Protein AF-A0A940U7N7-F1 (afdb_monomer)

Secondary structure (DSSP, 8-state):
-----HHHHIIIII--PPPP-PPPEEEEEE--HIIIIIS--SHHHHHHHHHSTTEEE---S-TTS--S--THHHHHTHHHHHHHHHHHHHHHHTTT-SEEEES-HHHHHHHHHHHHTTT---EEEEHHHHHHHHH-

Nearest PDB structures (foldseek):
  7bkb-assembly1_B  TM=8.480E-01  e=1.459E-06  Methanospirillum hungatei JF-1
  3r0i-assembly1_A  TM=5.241E-01  e=1.028E-01  Escherichia coli K-12
  1oe5-assembly1_B  TM=4.565E-01  e=4.229E-02  Xenopus laevis
  8qoz-assembly1_A  TM=6.074E-01  e=1.074E+00  Homo sapiens
  5su5-assembly1_A  TM=5.420E-01  e=8.333E-01  Saccharomyces cerevisiae S288C

Mean predicted aligned error: 3.91 Å

Sequence (136 aa):
SKVMDIAEFLTEKIQLTAAEKKAARKVTYHDPCHLNRSQNVQSQPRKVLKNLPGVNLVEMRDPGRCCGGGGSFSFYNYDLSKQIGRRKVEDIEGTGASAVVTGCPGCTLQLKDQLGQKDSPIEVKHLIQMVDEAGG

Radius of gyration: 14.8 Å; Cα contacts (8 Å, |Δi|>4): 221; chains: 1; bounding box: 34×34×38 Å

Foldseek 3Di:
DDDDAPLCCCCPPVNQAADDADAAAEEEEAEAQCCVPPVVNDVSLVSLQVRFHRYDYDYFPCSDQHLLQPDCRCVVPVVVSLVSNQVVVVSRVVRVGLEYEYQDVSSLVSNCVNCVVVVHNRYYYYSVVSVVVRVD

Structure (mmCIF, N/CA/C/O backbone):
data_AF-A0A940U7N7-F1
#
_entry.id   AF-A0A940U7N7-F1
#
loop_
_atom_site.group_PDB
_atom_site.id
_atom_site.type_symbol
_atom_site.label_atom_id
_atom_site.label_alt_id
_atom_site.label_comp_id
_atom_site.label_asym_id
_atom_site.label_entity_id
_atom_site.label_seq_id
_atom_site.pdbx_PDB_ins_code
_atom_site.Cartn_x
_atom_site.Cartn_y
_atom_site.Cartn_z
_atom_site.occupancy
_atom_site.B_iso_or_equiv
_atom_site.auth_seq_id
_atom_site.auth_comp_id
_atom_site.auth_asym_id
_atom_site.auth_atom_id
_atom_site.pdbx_PDB_model_num
ATOM 1 N N . SER A 1 1 ? 11.242 20.927 15.769 1.00 53.41 1 SER A N 1
ATOM 2 C CA . SER A 1 1 ? 9.952 20.386 15.294 1.00 53.41 1 SER A CA 1
ATOM 3 C C . SER A 1 1 ? 10.042 18.869 15.307 1.00 53.41 1 SER A C 1
ATOM 5 O O . SER A 1 1 ? 11.066 18.361 14.865 1.00 53.41 1 SER A O 1
ATOM 7 N N . LYS A 1 2 ? 9.054 18.151 15.860 1.00 83.25 2 LYS A N 1
ATOM 8 C CA . LYS A 1 2 ? 8.998 16.681 15.792 1.00 83.25 2 LYS A CA 1
ATOM 9 C C . LYS A 1 2 ? 8.109 16.316 14.600 1.00 83.25 2 LYS A C 1
ATOM 11 O O . LYS A 1 2 ? 6.932 16.656 14.610 1.00 83.25 2 LYS A O 1
ATOM 16 N N . VAL A 1 3 ? 8.690 15.705 13.570 1.00 89.69 3 VAL A N 1
ATOM 17 C CA . VAL A 1 3 ? 7.955 15.183 12.405 1.00 89.69 3 VAL A CA 1
ATOM 18 C C . VAL A 1 3 ? 7.451 13.781 12.753 1.00 89.69 3 VAL A C 1
ATOM 20 O O . VAL A 1 3 ? 8.160 13.041 13.430 1.00 89.69 3 VAL A O 1
ATOM 23 N N . MET A 1 4 ? 6.228 13.451 12.344 1.00 92.56 4 MET A N 1
ATOM 24 C CA . MET A 1 4 ? 5.562 12.177 12.628 1.00 92.56 4 MET A CA 1
ATOM 25 C C . MET A 1 4 ? 4.766 11.748 11.396 1.00 92.56 4 MET A C 1
ATOM 27 O O . MET A 1 4 ? 4.090 12.584 10.789 1.00 92.56 4 MET A O 1
ATOM 31 N N . ASP A 1 5 ? 4.841 10.469 11.033 1.00 95.06 5 ASP A N 1
ATOM 32 C CA . ASP A 1 5 ? 4.010 9.909 9.969 1.00 95.06 5 ASP A CA 1
ATOM 33 C C . ASP A 1 5 ? 2.551 9.771 10.430 1.00 95.06 5 ASP A C 1
ATOM 35 O O . ASP A 1 5 ? 2.253 9.568 11.610 1.00 95.06 5 ASP A O 1
ATOM 39 N N . ILE A 1 6 ? 1.606 9.841 9.494 1.00 94.50 6 ILE A N 1
ATOM 40 C CA . ILE A 1 6 ? 0.183 9.723 9.822 1.00 94.50 6 ILE A CA 1
ATOM 41 C C . ILE A 1 6 ? -0.157 8.372 10.469 1.00 94.50 6 ILE A C 1
ATOM 43 O O . ILE A 1 6 ? -1.004 8.322 11.359 1.00 94.50 6 ILE A O 1
ATOM 47 N N . ALA A 1 7 ? 0.516 7.280 10.090 1.00 94.12 7 ALA A N 1
ATOM 48 C CA . ALA A 1 7 ? 0.286 5.976 10.700 1.00 94.12 7 ALA A CA 1
ATOM 49 C C . ALA A 1 7 ? 0.720 5.953 12.173 1.00 94.12 7 ALA A C 1
ATOM 51 O O . ALA A 1 7 ? 0.047 5.337 13.002 1.00 94.12 7 ALA A O 1
ATOM 52 N N . GLU A 1 8 ? 1.810 6.642 12.516 1.00 94.69 8 GLU A N 1
ATOM 53 C CA . GLU A 1 8 ? 2.243 6.823 13.905 1.00 94.69 8 GLU A CA 1
ATOM 54 C C . GLU A 1 8 ? 1.233 7.678 14.667 1.00 94.69 8 GLU A C 1
ATOM 56 O O . GLU A 1 8 ? 0.770 7.284 15.732 1.00 94.69 8 GLU A O 1
ATOM 61 N N . PHE A 1 9 ? 0.805 8.805 14.094 1.00 94.25 9 PHE A N 1
ATOM 62 C CA . PHE A 1 9 ? -0.167 9.686 14.738 1.00 94.25 9 PHE A CA 1
ATOM 63 C C . PHE A 1 9 ? -1.488 8.962 15.048 1.00 94.25 9 PHE A C 1
ATOM 65 O O . PHE A 1 9 ? -1.990 9.014 16.174 1.00 94.25 9 PHE A O 1
ATOM 72 N N . LEU A 1 10 ? -2.025 8.220 14.078 1.00 92.94 10 LEU A N 1
ATOM 73 C CA . LEU A 1 10 ? -3.273 7.472 14.233 1.00 92.94 10 LEU A CA 1
ATOM 74 C C . LEU A 1 10 ? -3.174 6.346 15.272 1.00 92.94 10 LEU A C 1
ATOM 76 O O . LEU A 1 10 ? -4.154 6.053 15.959 1.00 92.94 10 LEU A O 1
ATOM 80 N N . THR A 1 11 ? -2.005 5.717 15.408 1.00 91.19 11 THR A N 1
ATOM 81 C CA . THR A 1 11 ? -1.815 4.591 16.335 1.00 91.19 11 THR A CA 1
ATOM 82 C C . THR A 1 11 ? -1.405 5.032 17.737 1.00 91.19 11 THR A C 1
ATOM 84 O O . THR A 1 11 ? -1.866 4.442 18.709 1.00 91.19 11 THR A O 1
ATOM 87 N N . GLU A 1 12 ? -0.580 6.069 17.864 1.00 91.62 12 GLU A N 1
ATOM 88 C CA . GLU A 1 12 ? 0.004 6.499 19.139 1.00 91.62 12 GLU A CA 1
ATOM 89 C C . GLU A 1 12 ? -0.750 7.651 19.805 1.00 91.62 12 GLU A C 1
ATOM 91 O O . GLU A 1 12 ? -0.693 7.790 21.028 1.00 91.62 12 GLU A O 1
ATOM 96 N N . LYS A 1 13 ? -1.418 8.512 19.025 1.00 91.88 13 LYS A N 1
ATOM 97 C CA . LYS A 1 13 ? -2.113 9.701 19.549 1.00 91.88 13 LYS A CA 1
ATOM 98 C C . LYS A 1 13 ? -3.621 9.553 19.547 1.00 91.88 13 LYS A C 1
ATOM 100 O O . LYS A 1 13 ? -4.246 9.906 20.539 1.00 91.88 13 LYS A O 1
ATOM 105 N N . ILE A 1 14 ? -4.185 9.031 18.461 1.00 88.88 14 ILE A N 1
ATOM 106 C CA . ILE A 1 14 ? -5.638 8.865 18.333 1.00 88.88 14 ILE A CA 1
ATOM 107 C C . ILE A 1 14 ? -6.111 7.524 18.899 1.00 88.88 14 ILE A C 1
ATOM 109 O O . ILE A 1 14 ? -7.172 7.477 19.506 1.00 88.88 14 ILE A O 1
ATOM 113 N N . GLN A 1 15 ? -5.318 6.458 18.734 1.00 81.12 15 GLN A N 1
ATOM 114 C CA . GLN A 1 15 ? -5.685 5.090 19.122 1.00 81.12 15 GLN A CA 1
ATOM 115 C C . GLN A 1 15 ? -7.010 4.649 18.481 1.00 81.12 15 GLN A C 1
ATOM 117 O O . GLN A 1 15 ? -7.977 4.351 19.175 1.00 81.12 15 GLN A O 1
ATOM 122 N N . LEU A 1 16 ? -7.045 4.611 17.142 1.00 76.06 16 LEU A N 1
ATOM 123 C CA . LEU A 1 16 ? -8.207 4.138 16.377 1.00 76.06 16 LEU A CA 1
ATOM 124 C C . LEU A 1 16 ? -8.775 2.835 16.964 1.00 76.06 16 LEU A C 1
ATOM 126 O O . LEU A 1 16 ? -8.104 1.795 16.952 1.00 76.06 16 LEU A O 1
ATOM 130 N N . THR A 1 17 ? -10.007 2.908 17.467 1.00 69.25 17 THR A N 1
ATOM 131 C CA . THR A 1 17 ? -10.754 1.769 17.997 1.00 69.25 17 THR A CA 1
ATOM 132 C C . THR A 1 17 ? -11.419 1.000 16.861 1.00 69.25 17 THR A C 1
ATOM 134 O O . THR A 1 17 ? -11.780 1.564 15.829 1.00 69.25 17 THR A O 1
ATOM 137 N N . ALA A 1 18 ? -11.556 -0.314 17.034 1.00 66.88 18 ALA A N 1
ATOM 138 C CA . ALA A 1 18 ? -12.202 -1.157 16.038 1.00 66.88 18 ALA A CA 1
ATOM 139 C C . ALA A 1 18 ? -13.696 -0.812 15.938 1.00 66.88 18 ALA A C 1
ATOM 141 O O . ALA A 1 18 ? -14.409 -0.856 16.941 1.00 66.88 18 ALA A O 1
ATOM 142 N N . ALA A 1 19 ? -14.163 -0.503 14.730 1.00 66.88 19 ALA A N 1
ATOM 143 C CA . ALA A 1 19 ? -15.589 -0.409 14.436 1.00 66.88 19 ALA A CA 1
ATOM 144 C C . ALA A 1 19 ? -16.174 -1.795 14.092 1.00 66.88 19 ALA A C 1
ATOM 146 O O . ALA A 1 19 ? -15.445 -2.779 13.927 1.00 66.88 19 ALA A O 1
ATOM 147 N N . GLU A 1 20 ? -17.504 -1.889 14.023 1.00 69.44 20 GLU A N 1
ATOM 148 C CA . GLU A 1 20 ? -18.222 -3.150 13.806 1.00 69.44 20 GLU A CA 1
ATOM 149 C C . GLU A 1 20 ? -17.776 -3.873 12.524 1.00 69.44 20 GLU A C 1
ATOM 151 O O . GLU A 1 20 ? -17.510 -3.270 11.482 1.00 69.44 20 GLU A O 1
ATOM 156 N N . LYS A 1 21 ? -17.685 -5.207 12.592 1.00 67.12 21 LYS A N 1
ATOM 157 C CA . LYS A 1 21 ? -17.165 -6.025 11.489 1.00 67.12 21 LYS A CA 1
ATOM 158 C C . LYS A 1 21 ? -18.118 -6.005 10.287 1.00 67.12 21 LYS A C 1
ATOM 160 O O . LYS A 1 21 ? -19.148 -6.671 10.298 1.00 67.12 21 LYS A O 1
ATOM 165 N N . LYS A 1 22 ? -17.721 -5.302 9.223 1.00 74.25 22 LYS A N 1
ATOM 166 C CA . LYS A 1 22 ? -18.299 -5.393 7.869 1.00 74.25 22 LYS A CA 1
ATOM 167 C C . LYS A 1 22 ? -17.666 -6.559 7.081 1.00 74.25 22 LYS A C 1
ATOM 169 O O . LYS A 1 22 ? -16.650 -7.122 7.500 1.00 74.25 22 LYS A O 1
ATOM 174 N N . ALA A 1 23 ? -18.249 -6.919 5.932 1.00 76.31 23 ALA A N 1
ATOM 175 C CA . ALA A 1 23 ? -17.650 -7.888 5.007 1.00 76.31 23 ALA A CA 1
ATOM 176 C C . ALA A 1 23 ? -16.215 -7.467 4.643 1.00 76.31 23 ALA A C 1
ATOM 178 O O . ALA A 1 23 ? -15.973 -6.312 4.295 1.00 76.31 23 ALA A O 1
ATOM 179 N N . ALA A 1 24 ? -15.257 -8.389 4.775 1.00 82.50 24 ALA A N 1
ATOM 180 C CA . ALA A 1 24 ? -13.844 -8.033 4.761 1.00 82.50 24 ALA A CA 1
ATOM 181 C C . ALA A 1 24 ? -13.232 -8.072 3.354 1.00 82.50 24 ALA A C 1
ATOM 183 O O . ALA A 1 24 ? -13.098 -9.131 2.737 1.00 82.50 24 ALA A O 1
ATOM 184 N N . ARG A 1 25 ? -12.784 -6.911 2.878 1.00 93.50 25 ARG A N 1
ATOM 185 C CA . ARG A 1 25 ? -11.977 -6.748 1.676 1.00 93.50 25 ARG A CA 1
ATOM 186 C C . ARG A 1 25 ? -10.545 -7.208 1.938 1.00 93.50 25 ARG A C 1
ATOM 188 O O . ARG A 1 25 ? -9.887 -6.735 2.863 1.00 93.50 25 ARG A O 1
ATOM 195 N N . LYS A 1 26 ? -10.028 -8.095 1.086 1.00 97.56 26 LYS A N 1
ATOM 196 C CA . LYS A 1 26 ? -8.628 -8.537 1.136 1.00 97.56 26 LYS A CA 1
ATOM 197 C C . LYS A 1 26 ? -7.709 -7.448 0.580 1.00 97.56 26 LYS A C 1
ATOM 199 O O . LYS A 1 26 ? -7.844 -7.086 -0.594 1.00 97.56 26 LYS A O 1
ATOM 204 N N . VAL A 1 27 ? -6.786 -6.957 1.401 1.00 98.19 27 VAL A N 1
ATOM 205 C CA . VAL A 1 27 ? -5.819 -5.902 1.056 1.00 98.19 27 VAL A CA 1
ATOM 206 C C . VAL A 1 27 ? -4.399 -6.339 1.407 1.00 98.19 27 VAL A C 1
ATOM 208 O O . VAL A 1 27 ? -4.209 -7.115 2.338 1.00 98.19 27 VAL A O 1
ATOM 211 N N . THR A 1 28 ? -3.396 -5.824 0.704 1.00 98.69 28 THR A N 1
ATOM 212 C CA . THR A 1 28 ? -1.981 -5.990 1.066 1.00 98.69 28 THR A CA 1
ATOM 213 C C . THR A 1 28 ? -1.306 -4.639 1.276 1.00 98.69 28 THR A C 1
ATOM 215 O O . THR A 1 28 ? -1.838 -3.615 0.853 1.00 98.69 28 THR A O 1
ATOM 218 N N . TYR A 1 29 ? -0.151 -4.610 1.943 1.00 98.56 29 TYR A N 1
ATOM 219 C CA . TYR A 1 29 ? 0.568 -3.373 2.247 1.00 98.56 29 TYR A CA 1
ATOM 220 C C . TYR A 1 29 ? 1.969 -3.363 1.632 1.00 98.56 29 TYR A C 1
ATOM 222 O O . TYR A 1 29 ? 2.762 -4.281 1.839 1.00 98.56 29 TYR A O 1
ATOM 230 N N . HIS A 1 30 ? 2.285 -2.304 0.887 1.00 98.44 30 HIS A N 1
ATOM 231 C CA . HIS A 1 30 ? 3.639 -2.023 0.426 1.00 98.44 30 HIS A CA 1
ATOM 232 C C . HIS A 1 30 ? 4.337 -1.067 1.394 1.00 98.44 30 HIS A C 1
AT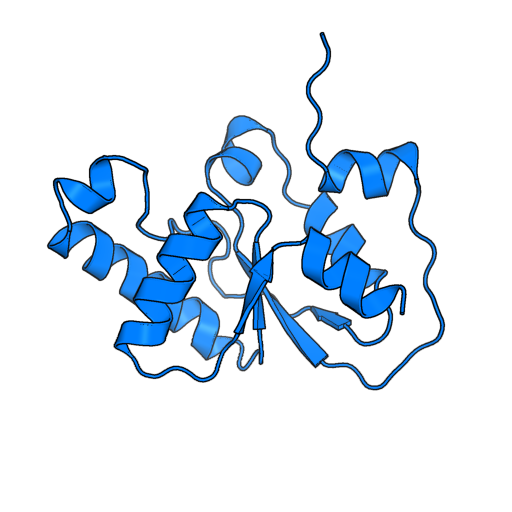OM 234 O O . HIS A 1 30 ? 3.893 0.071 1.555 1.00 98.44 30 HIS A O 1
ATOM 240 N N . ASP A 1 31 ? 5.467 -1.511 1.950 1.00 97.62 31 ASP A N 1
ATOM 241 C CA . ASP A 1 31 ? 6.334 -0.737 2.839 1.00 97.62 31 ASP A CA 1
ATOM 242 C C . ASP A 1 31 ? 7.182 0.283 2.047 1.00 97.62 31 ASP A C 1
ATOM 244 O O . ASP A 1 31 ? 8.159 -0.113 1.396 1.00 97.62 31 ASP A O 1
ATOM 248 N N . PRO A 1 32 ? 6.879 1.599 2.103 1.00 96.19 32 PRO A N 1
ATOM 249 C CA . PRO A 1 32 ? 7.640 2.602 1.361 1.00 96.19 32 PRO A CA 1
ATOM 250 C C . PRO A 1 32 ? 9.059 2.725 1.891 1.00 96.19 32 PRO A C 1
ATOM 252 O O . PRO A 1 32 ? 9.262 2.769 3.101 1.00 96.19 32 PRO A O 1
ATOM 255 N N . CYS A 1 33 ? 10.041 2.879 1.002 1.00 93.50 33 CYS A N 1
ATOM 256 C CA . CYS A 1 33 ? 11.460 2.890 1.367 1.00 93.50 33 CYS A CA 1
ATOM 257 C C . CYS A 1 33 ? 11.791 3.904 2.478 1.00 93.50 33 CYS A C 1
ATOM 259 O O . CYS A 1 33 ? 12.485 3.553 3.427 1.00 93.50 33 CYS A O 1
ATOM 261 N N . HIS A 1 34 ? 11.278 5.136 2.388 1.00 91.62 34 HIS A N 1
ATOM 262 C CA . HIS A 1 34 ? 11.571 6.195 3.364 1.00 91.62 34 HIS A CA 1
ATOM 263 C C . HIS A 1 34 ? 10.870 5.973 4.712 1.00 91.62 34 HIS A C 1
ATOM 265 O O . HIS A 1 34 ? 11.450 6.263 5.754 1.00 91.62 34 HIS A O 1
ATOM 271 N N . LEU A 1 35 ? 9.653 5.422 4.710 1.00 91.50 35 LEU A N 1
ATOM 272 C CA . LEU A 1 35 ? 8.943 5.089 5.948 1.00 91.50 35 LEU A CA 1
ATOM 273 C C . LEU A 1 35 ? 9.594 3.883 6.630 1.00 91.50 35 LEU A C 1
ATOM 275 O O . LEU A 1 35 ? 9.984 3.951 7.789 1.00 91.50 35 LEU A O 1
ATOM 279 N N . ASN A 1 36 ? 9.800 2.814 5.866 1.00 92.00 36 ASN A N 1
ATOM 280 C CA . ASN A 1 36 ? 10.314 1.535 6.331 1.00 92.00 36 ASN A CA 1
ATOM 281 C C . ASN A 1 36 ? 11.775 1.606 6.804 1.00 92.00 36 ASN A C 1
ATOM 283 O O . ASN A 1 36 ? 12.098 1.093 7.870 1.00 92.00 36 ASN A O 1
ATOM 287 N N . ARG A 1 37 ? 12.663 2.222 6.010 1.00 90.50 37 ARG A N 1
ATOM 288 C CA . ARG A 1 37 ? 14.121 2.167 6.234 1.00 90.50 37 ARG A CA 1
ATOM 289 C C . ARG A 1 37 ? 14.676 3.382 6.967 1.00 90.50 37 ARG A C 1
ATOM 291 O O . ARG A 1 37 ? 15.696 3.257 7.629 1.00 90.50 37 ARG A O 1
ATOM 298 N N . SER A 1 38 ? 14.058 4.553 6.804 1.00 89.12 38 SER A N 1
ATOM 299 C CA . SER A 1 38 ? 14.578 5.800 7.383 1.00 89.12 38 SER A CA 1
ATOM 300 C C . SER A 1 38 ? 13.815 6.215 8.635 1.00 89.12 38 SER A C 1
ATOM 302 O O . SER A 1 38 ? 14.432 6.651 9.599 1.00 89.12 38 SER A O 1
ATOM 304 N N . GLN A 1 39 ? 12.487 6.071 8.631 1.00 90.56 39 GLN A N 1
ATOM 305 C CA . GLN A 1 39 ? 11.634 6.487 9.751 1.00 90.56 39 GLN A CA 1
ATOM 306 C C . GLN A 1 39 ? 11.228 5.322 10.668 1.00 90.56 39 GLN A C 1
ATOM 308 O O . GLN A 1 39 ? 10.637 5.555 11.713 1.00 90.56 39 GLN A O 1
ATOM 313 N N . ASN A 1 40 ? 11.566 4.075 10.312 1.00 91.88 40 ASN A N 1
ATOM 314 C CA . ASN A 1 40 ? 11.185 2.857 11.043 1.00 91.88 40 ASN A CA 1
ATOM 315 C C . ASN A 1 40 ? 9.661 2.699 11.243 1.00 91.88 40 ASN A C 1
ATOM 317 O O . ASN A 1 40 ? 9.193 2.059 12.186 1.00 91.88 40 ASN A O 1
ATOM 321 N N . VAL A 1 41 ? 8.874 3.249 10.316 1.00 94.19 41 VAL A N 1
ATOM 322 C CA . VAL A 1 41 ? 7.415 3.132 10.277 1.00 94.19 41 VAL A CA 1
ATOM 323 C C . VAL A 1 41 ? 7.058 1.889 9.464 1.00 94.19 41 VAL A C 1
ATOM 325 O O . VAL A 1 41 ? 6.989 1.916 8.235 1.00 94.19 41 VAL A O 1
ATOM 328 N N . GLN A 1 42 ? 6.873 0.773 10.170 1.00 93.12 42 GLN A N 1
ATOM 329 C CA . GLN A 1 42 ? 6.618 -0.552 9.582 1.00 93.12 42 GLN A CA 1
ATOM 330 C C . GLN A 1 42 ? 5.374 -1.209 10.185 1.00 93.12 42 GLN A C 1
ATOM 332 O O . GLN A 1 42 ? 4.481 -1.688 9.483 1.00 93.12 42 GLN A O 1
ATOM 337 N N . SER A 1 43 ? 5.299 -1.229 11.517 1.00 95.44 43 SER A N 1
ATOM 338 C CA . SER A 1 43 ? 4.211 -1.888 12.244 1.00 95.44 43 SER A CA 1
ATOM 339 C C . SER A 1 43 ? 2.949 -1.027 12.311 1.00 95.44 43 SER A C 1
ATOM 341 O O . SER A 1 43 ? 1.837 -1.548 12.330 1.00 95.44 43 SER A O 1
ATOM 343 N N . GLN A 1 44 ? 3.116 0.293 12.314 1.00 95.81 44 GLN A N 1
ATOM 344 C CA . GLN A 1 44 ? 2.069 1.280 12.529 1.00 95.81 44 GLN A CA 1
ATOM 345 C C . GLN A 1 44 ? 1.019 1.247 11.406 1.00 95.81 44 GLN A C 1
ATOM 347 O O . GLN A 1 44 ? -0.159 1.094 11.729 1.00 95.81 44 GLN A O 1
ATOM 352 N N . PRO A 1 45 ? 1.380 1.236 10.103 1.00 96.38 45 PRO A N 1
ATOM 353 C CA . PRO A 1 45 ? 0.389 1.119 9.029 1.00 96.38 45 PRO A CA 1
ATOM 354 C C . PRO A 1 45 ? -0.428 -0.176 9.114 1.00 96.38 45 PRO A C 1
ATOM 356 O O . PRO A 1 45 ? -1.635 -0.177 8.884 1.00 96.38 45 PRO A O 1
ATOM 359 N N . ARG A 1 46 ? 0.213 -1.284 9.513 1.00 96.25 46 ARG A N 1
ATOM 360 C CA . ARG A 1 46 ? -0.455 -2.580 9.702 1.00 96.25 46 ARG A CA 1
ATOM 361 C C . ARG A 1 46 ? -1.427 -2.549 10.876 1.00 96.25 46 ARG A C 1
ATOM 363 O O . ARG A 1 46 ? -2.507 -3.118 10.768 1.00 96.25 46 ARG A O 1
ATOM 370 N N . LYS A 1 47 ? -1.063 -1.889 11.983 1.00 94.81 47 LYS A N 1
ATOM 371 C CA . LYS A 1 47 ? -1.962 -1.675 13.129 1.00 94.81 47 LYS A CA 1
ATOM 372 C C . LYS A 1 47 ? -3.189 -0.862 12.719 1.00 94.81 47 LYS A C 1
ATOM 374 O O . LYS A 1 47 ? -4.292 -1.271 13.055 1.00 94.81 47 LYS A O 1
ATOM 379 N N . VAL A 1 48 ? -3.003 0.215 11.947 1.00 94.38 48 VAL A N 1
ATOM 380 C CA . VAL A 1 48 ? -4.124 0.988 11.386 1.00 94.38 48 VAL A CA 1
ATOM 381 C C . VAL A 1 48 ? -5.031 0.067 10.575 1.00 94.38 48 VAL A C 1
ATOM 383 O O . VAL A 1 48 ? -6.189 -0.091 10.935 1.00 94.38 48 VAL A O 1
ATOM 386 N N . LEU A 1 49 ? -4.503 -0.612 9.549 1.00 94.75 49 LEU A N 1
ATOM 387 C CA . LEU A 1 49 ? -5.299 -1.463 8.654 1.00 94.75 49 LEU A CA 1
ATOM 388 C C . LEU A 1 49 ? -6.044 -2.590 9.376 1.00 94.75 49 LEU A C 1
ATOM 390 O O . LEU A 1 49 ? -7.190 -2.864 9.040 1.00 94.75 49 LEU A O 1
ATOM 394 N N . LYS A 1 50 ? -5.420 -3.235 10.368 1.00 92.44 50 LYS A N 1
ATOM 395 C CA . LYS A 1 50 ? -6.052 -4.310 11.151 1.00 92.44 50 LYS A CA 1
ATOM 396 C C . LYS A 1 50 ? -7.184 -3.817 12.055 1.00 92.44 50 LYS A C 1
ATOM 398 O O . LYS A 1 50 ? -8.041 -4.619 12.411 1.00 92.44 50 LYS A O 1
ATOM 403 N N . ASN A 1 51 ? -7.183 -2.53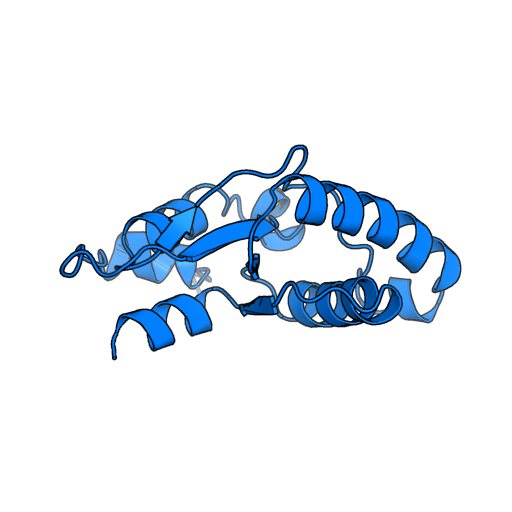5 12.422 1.00 91.25 51 ASN A N 1
ATOM 404 C CA . ASN A 1 51 ? -8.243 -1.930 13.226 1.00 91.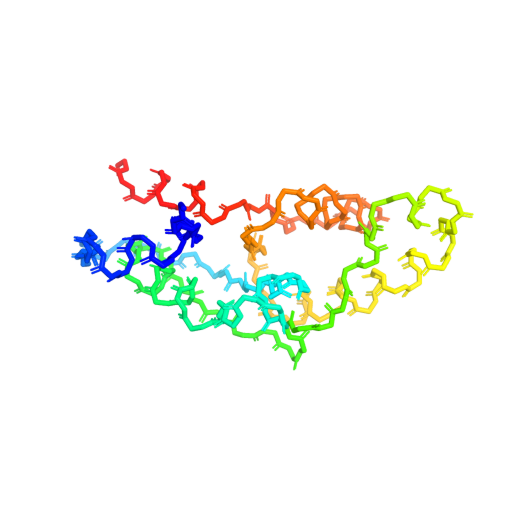25 51 ASN A CA 1
ATOM 405 C C . ASN A 1 51 ? -9.402 -1.388 12.377 1.00 91.25 51 ASN A C 1
ATOM 407 O O . ASN A 1 51 ? -10.438 -1.038 12.938 1.00 91.25 51 ASN A O 1
ATOM 411 N N . LEU A 1 52 ? -9.259 -1.318 11.049 1.00 91.06 52 LEU A N 1
ATOM 412 C CA . LEU A 1 52 ? -10.332 -0.839 10.183 1.00 91.06 52 LEU A CA 1
ATOM 413 C C . LEU A 1 52 ? -11.412 -1.921 9.986 1.00 91.06 52 LEU A C 1
ATOM 415 O O . LEU A 1 52 ? -11.083 -3.064 9.649 1.00 91.06 52 LEU A O 1
ATOM 419 N N . PRO A 1 53 ? -12.707 -1.590 10.146 1.00 90.06 53 PRO A N 1
ATOM 420 C CA . PRO A 1 53 ? -13.798 -2.497 9.804 1.00 90.06 53 PRO A CA 1
ATOM 421 C C . PRO A 1 53 ? -13.748 -2.876 8.321 1.00 90.06 53 PRO A C 1
ATOM 423 O O . PRO A 1 53 ? -13.452 -2.055 7.457 1.00 90.06 53 PRO A O 1
ATOM 426 N N . GLY A 1 54 ? -14.066 -4.133 8.006 1.00 89.44 54 GLY A N 1
ATOM 427 C CA . GLY A 1 54 ? -14.127 -4.586 6.615 1.00 89.44 54 GLY A CA 1
ATOM 428 C C . GLY A 1 54 ? -12.765 -4.704 5.921 1.00 89.44 54 GLY A C 1
ATOM 429 O O . GLY A 1 54 ? -12.726 -4.826 4.699 1.00 89.44 54 GLY A O 1
ATOM 430 N N . VAL A 1 55 ? -11.651 -4.722 6.659 1.00 93.69 55 VAL A N 1
ATOM 431 C CA . VAL A 1 55 ? -10.306 -4.921 6.100 1.00 93.69 55 VAL A CA 1
ATOM 432 C C . VAL A 1 55 ? -9.714 -6.254 6.563 1.00 93.69 55 VAL A C 1
ATOM 434 O O . VAL A 1 55 ? -9.627 -6.543 7.753 1.00 93.69 55 VAL A O 1
ATOM 437 N N . ASN A 1 56 ? -9.267 -7.072 5.609 1.00 95.19 56 ASN A N 1
ATOM 438 C CA . ASN A 1 56 ? -8.470 -8.273 5.848 1.00 95.19 56 ASN A CA 1
ATOM 439 C C . ASN A 1 56 ? -7.072 -8.080 5.247 1.00 95.19 56 ASN A C 1
ATOM 441 O O . ASN A 1 56 ? -6.888 -8.197 4.032 1.00 95.19 56 ASN A O 1
ATOM 445 N N . LEU A 1 57 ? -6.097 -7.761 6.098 1.00 97.19 57 LEU A N 1
ATOM 446 C CA . LEU A 1 57 ? -4.713 -7.563 5.681 1.00 97.19 57 LEU A CA 1
ATOM 447 C C . LEU A 1 57 ? -4.013 -8.906 5.439 1.00 97.19 57 LEU A C 1
ATOM 449 O O . LEU A 1 57 ? -3.863 -9.711 6.357 1.00 97.19 57 LEU A O 1
ATOM 453 N N . VAL A 1 58 ? -3.494 -9.085 4.227 1.00 98.12 58 VAL A N 1
ATOM 454 C CA . VAL A 1 58 ? -2.576 -10.164 3.859 1.00 98.12 58 VAL A CA 1
ATOM 455 C C . VAL A 1 58 ? -1.205 -9.611 3.487 1.00 98.12 58 VAL A C 1
ATOM 457 O O . VAL A 1 58 ? -1.080 -8.640 2.740 1.00 98.12 58 VAL A O 1
ATOM 460 N N . GLU A 1 59 ? -0.151 -10.230 4.004 1.00 97.88 59 GLU A N 1
ATOM 461 C CA . GLU A 1 59 ? 1.218 -9.821 3.691 1.00 97.88 59 GLU A CA 1
ATOM 462 C C . GLU A 1 59 ? 1.642 -10.350 2.318 1.00 97.88 59 GLU A C 1
ATOM 464 O O . GLU A 1 59 ? 1.349 -11.490 1.952 1.00 97.88 59 GLU A O 1
ATOM 469 N N . MET A 1 60 ? 2.355 -9.514 1.564 1.00 97.62 60 MET A N 1
ATOM 470 C CA . MET A 1 60 ? 3.072 -9.950 0.367 1.00 97.62 60 MET A CA 1
ATOM 471 C C . MET A 1 60 ? 4.422 -10.564 0.737 1.00 97.62 60 MET A C 1
ATOM 473 O O . MET A 1 60 ? 4.936 -10.343 1.830 1.00 97.62 60 MET A O 1
ATOM 477 N N . ARG A 1 61 ? 5.026 -11.302 -0.199 1.00 96.88 61 ARG A N 1
ATOM 478 C CA . ARG A 1 61 ? 6.307 -11.995 0.017 1.00 96.88 61 ARG A CA 1
ATOM 479 C C . ARG A 1 61 ? 7.445 -11.058 0.438 1.00 96.88 61 ARG A C 1
ATOM 481 O O . ARG A 1 61 ? 8.233 -11.411 1.305 1.00 96.88 61 ARG A O 1
ATOM 488 N N . ASP A 1 62 ? 7.549 -9.889 -0.191 1.00 96.75 62 ASP A N 1
ATOM 489 C CA . ASP A 1 62 ? 8.598 -8.905 0.097 1.00 96.75 62 ASP A CA 1
ATOM 490 C C . ASP A 1 62 ? 8.002 -7.486 0.106 1.00 96.75 62 ASP A C 1
ATOM 492 O O . ASP A 1 62 ? 8.055 -6.770 -0.903 1.00 96.75 62 ASP A O 1
ATOM 496 N N . PRO A 1 63 ? 7.378 -7.059 1.221 1.00 97.12 63 PRO A N 1
ATOM 497 C CA . PRO A 1 63 ? 6.679 -5.780 1.281 1.00 97.12 63 PRO A CA 1
ATOM 498 C C . PRO A 1 63 ? 7.634 -4.586 1.153 1.00 97.12 63 PRO A C 1
ATOM 500 O O . PRO A 1 63 ? 7.262 -3.587 0.526 1.00 97.12 63 PRO A O 1
ATOM 503 N N . GLY A 1 64 ? 8.883 -4.735 1.615 1.00 96.31 64 GLY A N 1
ATOM 504 C CA . GLY A 1 64 ? 9.950 -3.728 1.588 1.00 96.31 64 GLY A CA 1
ATOM 505 C C . GLY A 1 64 ? 10.764 -3.637 0.292 1.00 96.31 64 GLY A C 1
ATOM 506 O O . GLY A 1 64 ? 11.612 -2.739 0.170 1.00 96.31 64 GLY A O 1
ATOM 507 N N . ARG A 1 65 ? 10.525 -4.521 -0.690 1.00 95.81 65 ARG A N 1
ATOM 508 C CA . ARG A 1 65 ? 11.070 -4.372 -2.049 1.00 95.81 65 ARG A CA 1
ATOM 509 C C . ARG A 1 65 ? 10.661 -3.020 -2.632 1.00 95.81 65 ARG A C 1
ATOM 511 O O . ARG A 1 65 ? 9.496 -2.638 -2.552 1.00 95.81 65 ARG A O 1
ATOM 518 N N . CYS A 1 66 ? 11.615 -2.328 -3.254 1.00 95.25 66 CYS A N 1
ATOM 519 C CA . CYS A 1 66 ? 11.378 -1.056 -3.938 1.00 95.25 66 CYS A CA 1
ATOM 520 C C . CYS A 1 66 ? 10.279 -1.191 -5.010 1.00 95.25 66 CYS A C 1
ATOM 522 O O . CYS A 1 66 ? 10.231 -2.194 -5.718 1.00 95.25 66 CYS A O 1
ATOM 524 N N . CYS A 1 67 ? 9.430 -0.171 -5.154 1.00 95.81 67 CYS A N 1
ATOM 525 C CA . CYS A 1 67 ? 8.411 -0.099 -6.207 1.00 95.81 67 CYS A CA 1
ATOM 526 C C . CYS A 1 67 ? 8.943 0.413 -7.561 1.00 95.81 67 CYS A C 1
ATOM 528 O O . CYS A 1 67 ? 8.219 0.370 -8.550 1.00 95.81 67 CYS A O 1
ATOM 530 N N . GLY A 1 68 ? 10.188 0.903 -7.610 1.00 94.81 68 GLY A N 1
ATOM 531 C CA . GLY A 1 68 ? 10.839 1.454 -8.811 1.00 94.81 68 GLY A CA 1
ATOM 532 C C . GLY A 1 68 ? 10.722 2.976 -8.967 1.00 94.81 68 GLY A C 1
ATOM 533 O O . GLY A 1 68 ? 11.503 3.581 -9.690 1.00 94.81 68 GLY A O 1
ATOM 534 N N . GLY A 1 69 ? 9.826 3.627 -8.223 1.00 91.75 69 GLY A N 1
ATOM 535 C CA . GLY A 1 69 ? 9.436 5.024 -8.450 1.00 91.75 69 GLY A CA 1
ATOM 536 C C . GLY A 1 69 ? 10.277 6.085 -7.742 1.00 91.75 69 GLY A C 1
ATOM 537 O O . GLY A 1 69 ? 9.691 7.035 -7.248 1.00 91.75 69 GLY A O 1
ATOM 538 N N . GLY A 1 70 ? 11.596 5.923 -7.591 1.00 87.12 70 GLY A N 1
ATOM 539 C CA . GLY A 1 70 ? 12.477 6.769 -6.755 1.00 87.12 70 GLY A CA 1
ATOM 540 C C . GLY A 1 70 ? 12.625 8.253 -7.160 1.00 87.12 70 GLY A C 1
ATOM 541 O O . GLY A 1 70 ? 13.744 8.750 -7.251 1.00 87.12 70 GLY A O 1
ATOM 542 N N . GLY A 1 71 ? 11.531 8.969 -7.421 1.00 85.12 71 GLY A N 1
ATOM 543 C CA . GLY A 1 71 ? 11.509 10.363 -7.851 1.00 85.12 71 GLY A CA 1
ATOM 544 C C . GLY A 1 71 ? 12.046 10.525 -9.269 1.00 85.12 71 GLY A C 1
ATOM 545 O O . GLY A 1 71 ? 11.606 9.848 -10.192 1.00 85.12 71 GLY A O 1
ATOM 546 N N . SER A 1 72 ? 13.036 11.400 -9.446 1.00 88.62 72 SER A N 1
ATOM 547 C CA . SER A 1 72 ? 13.686 11.627 -10.743 1.00 88.62 72 SER A CA 1
ATOM 548 C C . SER A 1 72 ? 14.301 10.357 -11.340 1.00 88.62 72 SER A C 1
ATOM 550 O O . SER A 1 72 ? 14.381 10.239 -12.561 1.00 88.62 72 SER A O 1
ATOM 552 N N . PHE A 1 73 ? 14.670 9.374 -10.508 1.00 90.88 73 PHE A N 1
ATOM 553 C CA . PHE A 1 73 ? 15.188 8.087 -10.969 1.00 90.88 73 PHE A CA 1
ATOM 554 C C . PHE A 1 73 ? 14.265 7.418 -11.992 1.00 90.88 73 PHE A C 1
ATOM 556 O O . PHE A 1 73 ? 14.755 6.967 -13.025 1.00 90.88 73 PHE A O 1
ATOM 563 N N . SER A 1 74 ? 12.951 7.376 -11.740 1.00 89.31 74 SER A N 1
ATOM 564 C CA . SER A 1 74 ? 12.011 6.704 -12.644 1.00 89.31 74 SER A CA 1
ATOM 565 C C . SER A 1 74 ? 11.841 7.439 -13.969 1.00 89.31 74 SER A C 1
ATOM 567 O O . SER A 1 74 ? 11.517 6.801 -14.963 1.00 89.31 74 SER A O 1
ATOM 569 N N . PHE A 1 75 ? 12.093 8.749 -14.001 1.00 89.00 75 PHE A N 1
ATOM 570 C CA . PHE A 1 75 ? 12.075 9.537 -15.232 1.00 89.00 75 PHE A CA 1
ATOM 571 C C . PHE A 1 75 ? 13.348 9.331 -16.056 1.00 89.00 75 PHE A C 1
ATOM 573 O O . PHE A 1 75 ?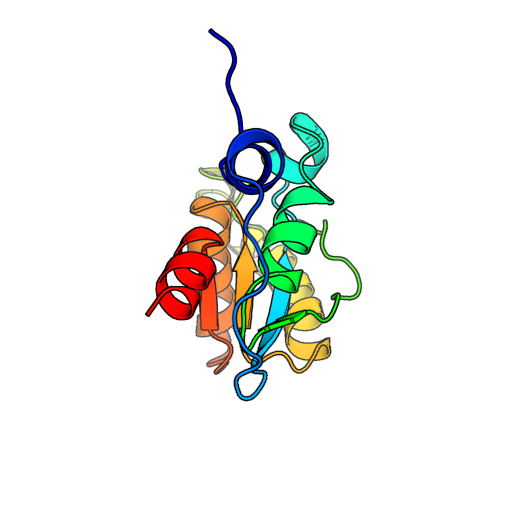 13.267 9.106 -17.258 1.00 89.00 75 PHE A O 1
ATOM 580 N N . TYR A 1 76 ? 14.521 9.360 -15.417 1.00 93.75 76 TYR A N 1
ATOM 581 C CA . TYR A 1 76 ? 15.801 9.187 -16.114 1.00 93.75 76 TYR A CA 1
ATOM 582 C C . TYR A 1 76 ? 16.112 7.730 -16.481 1.00 93.75 76 TYR A C 1
ATOM 584 O O . TYR A 1 76 ? 16.852 7.484 -17.426 1.00 93.75 76 TYR A O 1
ATOM 592 N N . ASN A 1 77 ? 15.571 6.759 -15.739 1.00 94.00 77 ASN A N 1
ATOM 593 C CA . ASN A 1 77 ? 15.872 5.331 -15.884 1.00 94.00 77 ASN A CA 1
ATOM 594 C C . ASN A 1 77 ? 14.579 4.510 -15.981 1.00 94.00 77 ASN A C 1
ATOM 596 O O . ASN A 1 77 ? 14.374 3.555 -15.227 1.00 94.00 77 ASN A O 1
ATOM 600 N N . TYR A 1 78 ? 13.684 4.907 -16.884 1.00 91.62 78 TYR A N 1
ATOM 601 C CA . TYR A 1 78 ? 12.330 4.356 -16.965 1.00 91.62 78 TYR A CA 1
ATOM 602 C C . TYR A 1 78 ? 12.293 2.830 -17.145 1.00 91.62 78 TYR A C 1
ATOM 604 O O . TYR A 1 78 ? 11.592 2.141 -16.401 1.00 91.62 78 TYR A O 1
ATOM 612 N N . ASP A 1 79 ? 13.104 2.271 -18.048 1.00 93.88 79 ASP A N 1
ATOM 613 C CA . ASP A 1 79 ? 13.128 0.821 -18.285 1.00 93.88 79 ASP A CA 1
ATOM 614 C C . ASP A 1 79 ? 13.572 0.034 -17.049 1.00 93.88 79 ASP A C 1
ATOM 616 O O . ASP A 1 79 ? 12.982 -0.995 -16.708 1.00 93.88 79 ASP A O 1
ATOM 620 N N . LEU A 1 80 ? 14.575 0.541 -16.328 1.00 94.81 80 LEU A N 1
ATOM 621 C CA . LEU A 1 80 ? 15.040 -0.075 -15.089 1.00 94.81 80 LEU A CA 1
ATOM 622 C C . LEU A 1 80 ? 13.992 0.057 -13.974 1.00 94.81 80 LEU A C 1
ATOM 624 O O . LEU A 1 80 ? 13.724 -0.914 -13.265 1.00 94.81 80 LEU A O 1
ATOM 628 N N . SER A 1 81 ? 13.357 1.226 -13.848 1.00 95.19 81 SER A N 1
ATOM 629 C CA . SER A 1 81 ? 12.229 1.449 -12.934 1.00 95.19 81 SER A CA 1
ATOM 630 C C . SER A 1 81 ? 11.114 0.426 -13.169 1.00 95.19 81 SER A C 1
ATOM 632 O O . SER A 1 81 ? 10.663 -0.227 -12.225 1.00 95.19 81 SER A O 1
ATOM 634 N N . LYS A 1 82 ? 10.748 0.195 -14.434 1.00 94.00 82 LYS A N 1
ATOM 635 C CA . LYS A 1 82 ? 9.746 -0.798 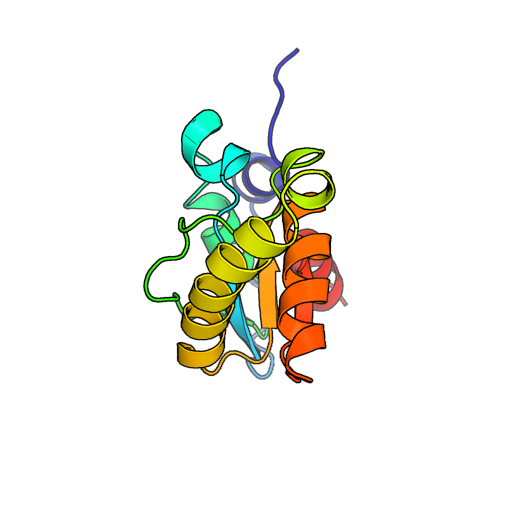-14.834 1.00 94.00 82 LYS A CA 1
ATOM 636 C C . LYS A 1 82 ? 10.177 -2.227 -14.508 1.00 94.00 82 LYS A C 1
ATOM 638 O O . LYS A 1 82 ? 9.379 -3.011 -14.004 1.00 94.00 82 LYS A O 1
ATOM 643 N N . GLN A 1 83 ? 11.439 -2.592 -14.736 1.00 95.12 83 GLN A N 1
ATOM 644 C CA . GLN A 1 83 ? 11.948 -3.918 -14.355 1.00 95.12 83 GLN A CA 1
ATOM 645 C C . GLN A 1 83 ? 11.875 -4.162 -12.840 1.00 95.12 83 GLN A C 1
ATOM 647 O O . GLN A 1 83 ? 11.505 -5.256 -12.409 1.00 95.12 83 GLN A O 1
ATOM 652 N N . ILE A 1 84 ? 12.190 -3.147 -12.030 1.00 96.31 84 ILE A N 1
ATOM 653 C CA . ILE A 1 84 ? 12.054 -3.209 -10.569 1.00 96.31 84 ILE A CA 1
ATOM 654 C C . ILE A 1 84 ? 10.573 -3.337 -10.182 1.00 96.31 84 ILE A C 1
ATOM 656 O O . ILE A 1 84 ? 10.218 -4.204 -9.380 1.00 96.31 84 ILE A O 1
ATOM 660 N N . GLY A 1 85 ? 9.716 -2.508 -10.783 1.00 95.94 85 GLY A N 1
ATOM 661 C CA . GLY A 1 85 ? 8.275 -2.481 -10.546 1.00 95.94 85 GLY A CA 1
ATOM 662 C C . GLY A 1 85 ? 7.576 -3.800 -10.874 1.00 95.94 85 GLY A C 1
ATOM 663 O O . GLY A 1 85 ? 6.747 -4.246 -10.087 1.00 95.94 85 GLY A O 1
ATOM 664 N N . ARG A 1 86 ? 7.971 -4.499 -11.947 1.00 95.62 86 ARG A N 1
ATOM 665 C CA . ARG A 1 86 ? 7.413 -5.817 -12.319 1.00 95.62 86 ARG A CA 1
ATOM 666 C C . ARG A 1 86 ? 7.480 -6.836 -11.184 1.00 95.62 86 ARG A C 1
ATOM 668 O O . ARG A 1 86 ? 6.470 -7.450 -10.860 1.00 95.62 86 ARG A O 1
ATOM 675 N N . ARG A 1 87 ? 8.631 -6.950 -10.512 1.00 96.44 87 ARG A N 1
ATOM 676 C CA . ARG A 1 87 ? 8.793 -7.862 -9.362 1.00 96.44 87 ARG A CA 1
ATOM 677 C C . ARG A 1 87 ? 7.875 -7.480 -8.203 1.00 96.44 87 ARG A C 1
ATOM 679 O O . ARG A 1 87 ? 7.350 -8.346 -7.514 1.00 96.44 87 ARG A O 1
ATOM 686 N N . LYS A 1 88 ? 7.677 -6.176 -7.981 1.00 97.88 88 LYS A N 1
ATOM 687 C CA . LYS A 1 88 ? 6.736 -5.685 -6.970 1.00 97.88 88 LYS A CA 1
ATOM 688 C C . LYS A 1 88 ? 5.292 -6.030 -7.344 1.00 97.88 88 LYS A C 1
ATOM 690 O O . LYS A 1 88 ? 4.543 -6.450 -6.471 1.00 97.88 88 LYS A O 1
ATOM 695 N N . VAL A 1 89 ? 4.912 -5.884 -8.610 1.00 97.69 89 VAL A N 1
ATOM 696 C CA . VAL A 1 89 ? 3.577 -6.262 -9.091 1.00 97.69 89 VAL A CA 1
ATOM 697 C C . VAL A 1 89 ? 3.329 -7.758 -8.910 1.00 97.69 89 VAL A C 1
ATOM 699 O O . VAL A 1 89 ? 2.287 -8.120 -8.384 1.00 97.69 89 VAL A O 1
ATOM 702 N N . GLU A 1 90 ? 4.297 -8.615 -9.237 1.00 97.38 90 GLU A N 1
ATOM 703 C CA . GLU A 1 90 ? 4.204 -10.062 -8.986 1.00 97.38 90 GLU A CA 1
ATOM 704 C C . GLU A 1 90 ? 4.005 -10.380 -7.495 1.00 97.38 90 GLU A C 1
ATOM 706 O O . GLU A 1 90 ? 3.148 -11.189 -7.141 1.00 97.38 90 GLU 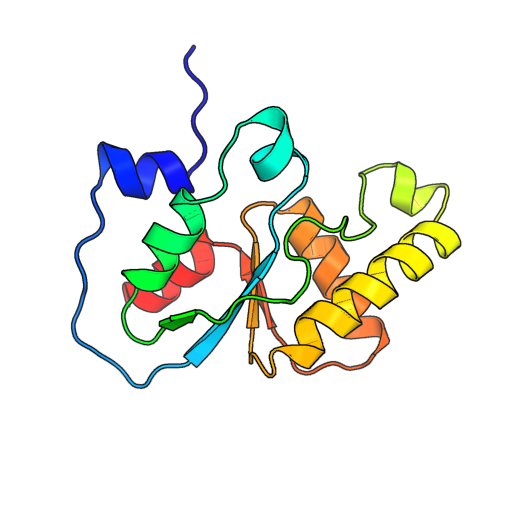A O 1
ATOM 711 N N . ASP A 1 91 ? 4.759 -9.716 -6.608 1.00 98.19 91 ASP A N 1
ATOM 712 C CA . ASP A 1 91 ? 4.601 -9.876 -5.157 1.00 98.19 91 ASP A CA 1
ATOM 713 C C . ASP A 1 91 ? 3.195 -9.432 -4.689 1.00 98.19 91 ASP A C 1
ATOM 715 O O . ASP A 1 91 ? 2.627 -10.065 -3.799 1.00 98.19 91 ASP A O 1
ATOM 719 N N . ILE A 1 92 ? 2.624 -8.375 -5.286 1.00 98.56 92 ILE A N 1
ATOM 720 C CA . ILE A 1 92 ? 1.269 -7.874 -4.990 1.00 98.56 92 ILE A CA 1
ATOM 721 C C . ILE A 1 92 ? 0.199 -8.842 -5.507 1.00 98.56 92 ILE A C 1
ATOM 723 O O . ILE A 1 92 ? -0.667 -9.257 -4.738 1.00 98.56 92 ILE A O 1
ATOM 727 N N . GLU A 1 93 ? 0.252 -9.227 -6.781 1.00 97.88 93 GLU A N 1
ATOM 728 C CA . GLU A 1 93 ? -0.712 -10.141 -7.409 1.00 97.88 93 GLU A CA 1
ATOM 729 C C . GLU A 1 93 ? -0.716 -11.508 -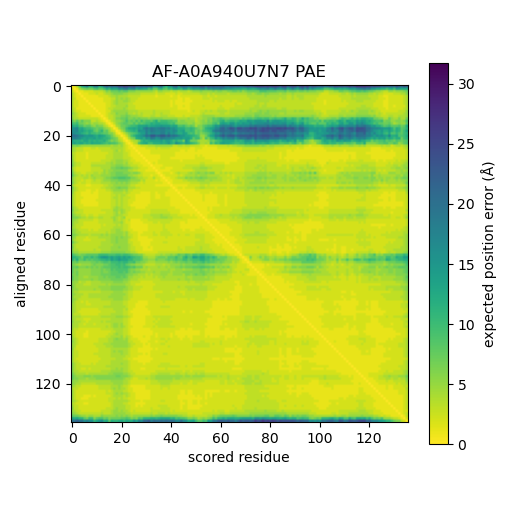6.718 1.00 97.88 93 GLU A C 1
ATOM 731 O O . GLU A 1 93 ? -1.782 -12.066 -6.460 1.00 97.88 93 GLU A O 1
ATOM 736 N N . GLY A 1 94 ? 0.460 -12.003 -6.317 1.00 98.00 94 GLY A N 1
ATOM 737 C CA . GLY A 1 94 ? 0.608 -13.262 -5.586 1.00 98.00 94 GLY A CA 1
ATOM 738 C C . GLY A 1 94 ? -0.124 -13.298 -4.240 1.00 98.00 94 GLY A C 1
ATOM 739 O O . GLY A 1 94 ? -0.398 -14.377 -3.719 1.00 98.00 94 GLY A O 1
ATOM 740 N N . THR A 1 95 ? -0.502 -12.145 -3.679 1.00 98.25 95 THR A N 1
ATOM 741 C CA . THR A 1 95 ? -1.330 -12.098 -2.462 1.00 98.25 95 THR A CA 1
ATOM 742 C C . THR A 1 95 ? -2.798 -12.430 -2.721 1.00 98.25 95 THR A C 1
ATOM 744 O O . THR A 1 95 ? -3.525 -12.777 -1.785 1.00 98.25 95 THR A O 1
ATOM 747 N N . GLY A 1 96 ? -3.268 -12.289 -3.965 1.00 97.88 96 GLY A N 1
ATOM 748 C CA . GLY A 1 96 ? -4.686 -12.317 -4.318 1.00 97.88 96 GLY A CA 1
ATOM 749 C C . GLY A 1 96 ? -5.504 -11.208 -3.646 1.00 97.88 96 GLY A C 1
ATOM 750 O O . GLY A 1 96 ? -6.697 -11.394 -3.413 1.00 97.88 96 GLY A O 1
ATOM 751 N N . ALA A 1 97 ? -4.872 -10.107 -3.231 1.00 98.25 97 ALA A N 1
ATOM 752 C CA . ALA A 1 97 ? -5.558 -8.954 -2.668 1.00 98.25 97 ALA A CA 1
ATOM 753 C C . ALA A 1 97 ? -6.270 -8.145 -3.758 1.00 98.25 97 ALA A C 1
ATOM 755 O O . ALA A 1 97 ? -5.796 -8.019 -4.881 1.00 98.25 97 ALA A O 1
ATOM 756 N N . SER A 1 98 ? -7.394 -7.542 -3.386 1.00 98.06 98 SER A N 1
ATOM 757 C CA . SER A 1 98 ? -8.155 -6.629 -4.248 1.00 98.06 98 SER A CA 1
ATOM 758 C C . SER A 1 98 ? -7.644 -5.184 -4.195 1.00 98.06 98 SER A C 1
ATOM 760 O O . SER A 1 98 ? -8.087 -4.345 -4.976 1.00 98.06 98 SER A O 1
ATOM 762 N N . ALA A 1 99 ? -6.755 -4.874 -3.246 1.00 98.31 99 ALA A N 1
ATOM 763 C CA . ALA A 1 99 ? -6.065 -3.594 -3.157 1.00 98.31 99 ALA A CA 1
ATOM 764 C C . ALA A 1 99 ? -4.650 -3.757 -2.598 1.00 98.31 99 ALA A C 1
ATOM 766 O O . ALA A 1 99 ? -4.421 -4.570 -1.697 1.00 98.31 99 ALA A O 1
ATOM 767 N N . VAL A 1 100 ? -3.736 -2.909 -3.062 1.00 98.75 100 VAL A N 1
ATOM 768 C CA . VAL A 1 100 ? -2.462 -2.618 -2.404 1.00 98.75 100 VAL A CA 1
ATOM 769 C C . VAL A 1 100 ? -2.529 -1.237 -1.756 1.00 98.75 100 VAL A C 1
ATOM 771 O O . VAL A 1 100 ? -2.892 -0.241 -2.384 1.00 98.75 100 VAL A O 1
ATOM 774 N N . VAL A 1 101 ? -2.172 -1.183 -0.478 1.00 98.56 101 VAL A N 1
ATOM 775 C CA . VAL A 1 101 ? -2.158 0.032 0.332 1.00 98.56 101 VAL A CA 1
ATOM 776 C C . VAL A 1 101 ? -0.719 0.478 0.565 1.00 98.56 101 VAL A C 1
ATOM 778 O O . VAL A 1 101 ? 0.180 -0.347 0.731 1.00 98.56 101 VAL A O 1
ATOM 781 N N . THR A 1 102 ? -0.482 1.786 0.593 1.00 98.25 102 THR A N 1
ATOM 782 C CA . THR A 1 102 ? 0.832 2.358 0.898 1.00 98.25 102 THR A CA 1
ATOM 783 C C . THR A 1 102 ? 0.714 3.700 1.626 1.00 98.25 102 THR A C 1
ATOM 785 O O . THR A 1 102 ? -0.251 4.436 1.432 1.00 98.25 102 THR A O 1
ATOM 788 N N . GLY A 1 103 ? 1.686 4.033 2.478 1.00 96.94 103 GLY A N 1
ATOM 789 C CA . GLY A 1 103 ? 1.771 5.332 3.165 1.00 96.94 103 GLY A CA 1
ATOM 790 C C . GLY A 1 103 ? 2.524 6.419 2.385 1.00 96.94 103 GLY A C 1
ATOM 791 O O . GLY A 1 103 ? 2.881 7.442 2.954 1.00 96.94 103 GLY A O 1
ATOM 792 N N . CYS A 1 104 ? 2.852 6.194 1.107 1.00 95.94 104 CYS A N 1
ATOM 793 C CA . CYS A 1 104 ? 3.663 7.125 0.320 1.00 95.94 104 CYS A CA 1
ATOM 794 C C . CYS A 1 104 ? 2.986 7.485 -1.012 1.00 95.94 104 CYS A C 1
ATOM 796 O O . CYS A 1 104 ? 2.835 6.604 -1.860 1.00 95.94 104 CYS A O 1
ATOM 798 N N . PRO A 1 105 ? 2.667 8.770 -1.266 1.00 94.25 105 PRO A N 1
ATOM 799 C CA . PRO A 1 105 ? 2.069 9.207 -2.531 1.00 94.25 105 PRO A CA 1
ATOM 800 C C . PRO A 1 105 ? 2.910 8.880 -3.774 1.00 94.25 105 PRO A C 1
ATOM 802 O O . PRO A 1 105 ? 2.360 8.514 -4.811 1.00 94.25 105 PRO A O 1
ATOM 805 N N . GLY A 1 106 ? 4.243 8.955 -3.671 1.00 95.19 106 GLY A N 1
ATOM 806 C CA . GLY A 1 106 ? 5.144 8.569 -4.763 1.00 95.19 106 GLY A CA 1
ATOM 807 C C . GLY A 1 106 ? 5.043 7.078 -5.095 1.00 95.19 106 GLY A C 1
ATOM 808 O O . GLY A 1 106 ? 4.963 6.704 -6.263 1.00 95.19 106 GLY A O 1
ATOM 809 N N . CYS A 1 107 ? 4.948 6.223 -4.070 1.00 97.00 107 CYS A N 1
ATOM 810 C CA . CYS A 1 107 ? 4.670 4.804 -4.273 1.00 97.00 107 CYS A CA 1
ATOM 811 C C . CYS A 1 107 ? 3.269 4.583 -4.851 1.00 97.00 107 CYS A C 1
ATOM 813 O O . CYS A 1 107 ? 3.125 3.740 -5.728 1.00 97.00 107 CYS A O 1
ATOM 815 N N . THR A 1 108 ? 2.257 5.350 -4.430 1.00 97.25 108 THR A N 1
ATOM 816 C CA . THR A 1 108 ? 0.905 5.277 -5.007 1.00 97.25 108 THR A CA 1
ATOM 817 C C . THR A 1 108 ? 0.930 5.527 -6.514 1.00 97.25 108 THR A C 1
ATOM 819 O O . THR A 1 108 ? 0.371 4.732 -7.264 1.00 97.25 108 THR A O 1
ATOM 822 N N . LEU A 1 109 ? 1.587 6.596 -6.974 1.00 95.38 109 LEU A N 1
ATOM 823 C CA . LEU A 1 109 ? 1.675 6.914 -8.403 1.00 95.38 109 LEU A CA 1
ATOM 824 C C . LEU A 1 109 ? 2.392 5.804 -9.184 1.00 95.38 109 LEU A C 1
ATOM 826 O O . LEU A 1 109 ? 1.871 5.323 -10.187 1.00 95.38 109 LEU A O 1
ATOM 830 N N . GLN A 1 110 ? 3.549 5.361 -8.688 1.00 96.69 110 GLN A N 1
ATOM 831 C CA . GLN A 1 110 ? 4.332 4.310 -9.333 1.00 96.69 110 GLN A CA 1
ATOM 832 C C . GLN A 1 110 ? 3.575 2.980 -9.398 1.00 96.69 110 GLN A C 1
ATOM 834 O O . GLN A 1 110 ? 3.568 2.321 -10.430 1.00 96.69 110 GLN A O 1
ATOM 839 N N . LEU A 1 111 ? 2.939 2.558 -8.303 1.00 97.81 111 LEU A N 1
ATOM 840 C CA . LEU A 1 111 ? 2.186 1.306 -8.274 1.00 97.81 111 LEU A CA 1
ATOM 841 C C . LEU A 1 111 ? 0.984 1.358 -9.222 1.00 97.81 111 LEU A C 1
ATOM 843 O O . LEU A 1 111 ? 0.707 0.355 -9.871 1.00 97.81 111 LEU A O 1
ATOM 847 N N . LYS A 1 112 ? 0.312 2.514 -9.343 1.00 97.38 112 LYS A N 1
ATOM 848 C CA . LYS A 1 112 ? -0.773 2.707 -10.319 1.00 97.38 112 LYS A CA 1
ATOM 849 C C . LYS A 1 112 ? -0.280 2.546 -11.751 1.00 97.38 112 LYS A C 1
ATOM 851 O O . LYS A 1 112 ? -0.912 1.826 -12.513 1.00 97.38 112 LYS A O 1
ATOM 856 N N . ASP A 1 113 ? 0.845 3.171 -12.095 1.00 95.50 113 ASP A N 1
ATOM 857 C CA . ASP A 1 113 ? 1.472 3.002 -13.410 1.00 95.50 113 ASP A CA 1
ATOM 858 C C . ASP A 1 113 ? 1.811 1.525 -13.677 1.00 95.50 113 ASP A C 1
ATOM 860 O O . ASP A 1 113 ? 1.380 0.954 -14.674 1.00 95.50 113 ASP A O 1
ATOM 864 N N . GLN A 1 114 ? 2.516 0.867 -12.755 1.00 96.19 114 GLN A N 1
ATOM 865 C CA . GLN A 1 114 ? 2.986 -0.507 -12.958 1.00 96.19 114 GLN A CA 1
ATOM 866 C C . GLN A 1 114 ? 1.851 -1.540 -13.034 1.00 96.19 114 GLN A C 1
ATOM 868 O O . GLN A 1 114 ? 1.923 -2.459 -13.848 1.00 96.19 114 GLN A O 1
ATOM 873 N N . LEU A 1 115 ? 0.808 -1.401 -12.208 1.00 97.44 115 LEU A N 1
ATOM 874 C CA . LEU A 1 115 ? -0.378 -2.265 -12.262 1.00 97.44 115 LEU A CA 1
ATOM 875 C C . LEU A 1 115 ? -1.237 -1.968 -13.498 1.00 97.44 115 LEU A C 1
ATOM 877 O O . LEU A 1 115 ? -1.718 -2.903 -14.137 1.00 97.44 115 LEU A O 1
ATOM 881 N N . GLY A 1 116 ? -1.371 -0.692 -13.873 1.00 96.69 116 GLY A N 1
ATOM 882 C CA . GLY A 1 116 ? -2.089 -0.268 -15.075 1.00 96.69 116 GLY A CA 1
ATOM 883 C C . GLY A 1 116 ? -1.449 -0.791 -16.360 1.00 96.69 116 GLY A C 1
ATOM 884 O O . GLY A 1 116 ? -2.152 -1.241 -17.252 1.00 96.69 116 GLY A O 1
ATOM 885 N N . GLN A 1 117 ? -0.117 -0.856 -16.429 1.00 92.81 117 GLN A N 1
ATOM 886 C CA . GLN A 1 117 ? 0.599 -1.459 -17.563 1.00 92.81 117 GLN A CA 1
ATOM 887 C C . GLN A 1 117 ? 0.348 -2.968 -17.750 1.00 92.81 117 GLN A C 1
ATOM 889 O O . GLN A 1 117 ? 0.776 -3.528 -18.761 1.00 92.81 117 GLN A O 1
ATOM 894 N N . LYS A 1 118 ? -0.290 -3.637 -16.782 1.00 93.25 118 LYS A N 1
ATOM 895 C CA . LYS A 1 118 ? -0.722 -5.040 -16.868 1.00 93.25 118 LYS A CA 1
ATOM 896 C C . LYS A 1 118 ? -2.247 -5.191 -16.894 1.00 93.25 118 LYS A C 1
ATOM 898 O O . LYS A 1 118 ? -2.724 -6.310 -16.721 1.00 93.25 118 LYS A O 1
ATOM 903 N N . ASP A 1 119 ? -2.990 -4.089 -17.020 1.00 94.81 119 ASP A N 1
ATOM 904 C CA . ASP A 1 119 ? -4.453 -4.057 -16.902 1.00 94.81 119 ASP A CA 1
ATOM 905 C C . ASP A 1 119 ? -4.957 -4.752 -15.620 1.00 94.81 119 ASP A C 1
ATOM 907 O O . ASP A 1 119 ? -6.007 -5.396 -15.590 1.00 94.81 119 ASP A O 1
ATOM 911 N N . SER A 1 120 ? -4.172 -4.662 -14.539 1.00 96.88 120 SER A N 1
ATOM 912 C CA . SER A 1 120 ? -4.484 -5.339 -13.284 1.00 96.88 120 SER A CA 1
ATOM 913 C C . SER A 1 120 ? -5.693 -4.678 -12.612 1.00 96.88 120 SER A C 1
ATOM 915 O O . SER A 1 120 ? -5.706 -3.455 -12.457 1.00 96.88 120 SER A O 1
ATOM 917 N N . PRO A 1 121 ? -6.686 -5.451 -12.132 1.00 96.94 121 PRO A N 1
ATOM 918 C CA . PRO A 1 121 ? -7.855 -4.898 -11.450 1.00 96.94 121 PRO A CA 1
ATOM 919 C C . PRO A 1 121 ? -7.567 -4.481 -9.995 1.00 96.94 121 PRO A C 1
ATOM 921 O O . PRO A 1 121 ? -8.471 -4.028 -9.295 1.00 96.94 121 PRO A O 1
ATOM 924 N N . ILE A 1 122 ? -6.340 -4.681 -9.500 1.00 98.44 122 ILE A N 1
ATOM 925 C CA . ILE A 1 122 ? -5.967 -4.389 -8.112 1.00 98.44 122 ILE A CA 1
ATOM 926 C C . ILE A 1 122 ? -5.923 -2.874 -7.900 1.00 98.44 122 ILE A C 1
ATOM 928 O O . ILE A 1 122 ? -5.140 -2.163 -8.528 1.00 98.44 122 ILE A O 1
ATOM 932 N N . GLU A 1 123 ? -6.715 -2.373 -6.953 1.00 98.31 123 GLU A N 1
ATOM 933 C CA . GLU A 1 123 ? -6.705 -0.948 -6.631 1.00 98.31 123 GLU A CA 1
ATOM 934 C C . GLU A 1 123 ? -5.442 -0.538 -5.864 1.00 98.31 123 GLU A C 1
ATOM 936 O O . GLU A 1 123 ? -4.950 -1.262 -4.999 1.00 98.31 123 GLU A O 1
ATOM 941 N N . VAL A 1 124 ? -4.956 0.678 -6.110 1.00 98.56 124 VAL A N 1
ATOM 942 C CA . VAL A 1 124 ? -3.870 1.280 -5.326 1.00 98.56 124 VAL A CA 1
ATOM 943 C C . VAL A 1 124 ? -4.433 2.394 -4.461 1.00 98.56 124 VAL A C 1
ATOM 945 O O . VAL A 1 124 ? -4.960 3.385 -4.980 1.00 98.56 124 VAL A O 1
ATOM 948 N N . LYS A 1 125 ? -4.287 2.249 -3.144 1.00 98.19 125 LYS A N 1
ATOM 949 C CA . LYS A 1 125 ? -4.846 3.168 -2.148 1.00 98.19 125 LYS A CA 1
ATOM 950 C C . LYS A 1 125 ? -3.748 3.721 -1.243 1.00 98.19 125 LYS A C 1
ATOM 952 O O . LYS A 1 125 ? -2.816 3.018 -0.854 1.00 98.19 125 LYS A O 1
ATOM 957 N N . HIS A 1 126 ? -3.869 4.990 -0.878 1.00 98.00 126 HIS A N 1
ATOM 958 C CA . HIS A 1 126 ? -3.114 5.541 0.240 1.00 98.00 126 HIS A CA 1
ATOM 959 C C . HIS A 1 126 ? -3.738 5.086 1.567 1.00 98.00 126 HIS A C 1
ATOM 961 O O . HIS A 1 126 ? -4.957 4.938 1.648 1.00 98.00 126 HIS A O 1
ATOM 967 N N . LEU A 1 127 ? -2.935 4.924 2.624 1.00 96.75 127 LEU A N 1
ATOM 968 C CA . LEU A 1 127 ? -3.424 4.494 3.944 1.00 96.75 127 LEU A CA 1
ATOM 969 C C . LEU A 1 127 ? -4.610 5.338 4.443 1.00 96.75 127 LEU A C 1
ATOM 971 O O . LEU A 1 127 ? -5.586 4.788 4.937 1.00 96.75 127 LEU A O 1
ATOM 975 N N . ILE A 1 128 ? -4.556 6.662 4.264 1.00 95.31 128 ILE A N 1
ATOM 976 C CA . ILE A 1 128 ? -5.631 7.562 4.713 1.00 95.31 128 ILE A CA 1
ATOM 977 C C . ILE A 1 128 ? -6.955 7.347 3.968 1.00 95.31 128 ILE A C 1
ATOM 979 O O . ILE A 1 128 ? -8.009 7.559 4.548 1.00 95.31 128 ILE A O 1
ATOM 983 N N . GLN A 1 129 ? -6.916 6.877 2.716 1.00 95.50 129 GLN A N 1
ATOM 984 C CA . GLN A 1 129 ? -8.135 6.567 1.964 1.00 95.50 129 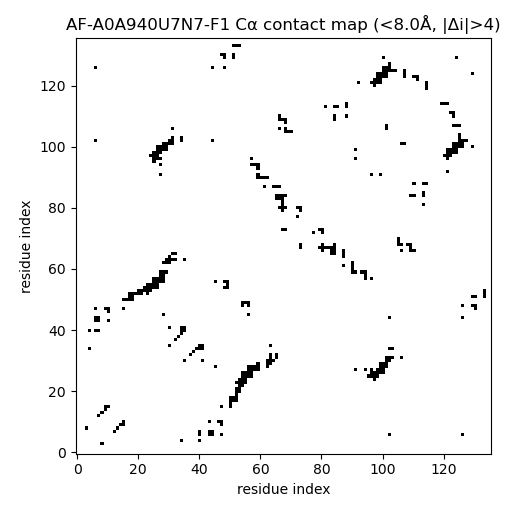GLN A CA 1
ATOM 985 C C . GLN A 1 129 ? -8.831 5.340 2.550 1.00 95.50 129 GLN A C 1
ATOM 987 O O . GLN A 1 129 ? -10.049 5.304 2.609 1.00 95.50 129 GLN A O 1
ATOM 992 N N . MET A 1 130 ? -8.060 4.365 3.045 1.00 94.44 130 MET A N 1
ATOM 993 C CA . MET A 1 130 ? -8.633 3.217 3.751 1.00 94.44 130 MET A CA 1
ATOM 994 C C . MET A 1 130 ? -9.320 3.650 5.049 1.00 94.44 130 MET A C 1
ATOM 996 O O . MET A 1 130 ? -10.369 3.118 5.387 1.00 94.44 130 MET A O 1
ATOM 1000 N N . VAL A 1 131 ? -8.729 4.608 5.774 1.00 92.56 131 VAL A N 1
ATOM 1001 C CA . VAL A 1 131 ? -9.315 5.158 7.008 1.00 92.56 131 VAL A CA 1
ATOM 1002 C C . VAL A 1 131 ? -10.622 5.895 6.709 1.00 92.56 131 VAL A C 1
ATOM 1004 O O . VAL A 1 131 ? -11.600 5.686 7.417 1.00 92.56 131 VAL A O 1
ATOM 1007 N N . ASP A 1 132 ? -10.645 6.710 5.654 1.00 91.38 132 ASP A N 1
ATOM 1008 C CA . ASP A 1 132 ? -11.833 7.442 5.198 1.00 91.38 132 ASP A CA 1
ATOM 1009 C C . ASP A 1 132 ? -12.972 6.491 4.787 1.00 91.38 132 ASP A C 1
ATOM 1011 O O . ASP A 1 132 ? -14.069 6.557 5.334 1.00 91.38 132 ASP A O 1
ATOM 1015 N N . GLU A 1 133 ? -12.682 5.509 3.924 1.00 89.75 133 GLU A N 1
ATOM 1016 C CA . GLU A 1 133 ? -13.648 4.490 3.476 1.00 89.75 133 GLU A CA 1
ATOM 1017 C C . GLU A 1 133 ? -14.228 3.660 4.635 1.00 89.75 133 GLU A C 1
ATOM 1019 O O . GLU A 1 133 ? -15.362 3.185 4.567 1.00 89.75 133 GLU A O 1
ATOM 1024 N N . ALA A 1 134 ? -13.452 3.469 5.701 1.00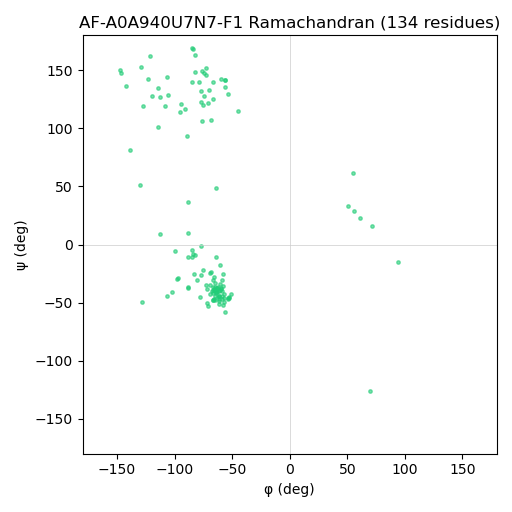 85.25 134 ALA A N 1
ATOM 1025 C CA . ALA A 1 134 ? -13.863 2.719 6.878 1.00 85.25 134 ALA A CA 1
ATOM 1026 C C . ALA A 1 134 ? -14.684 3.543 7.886 1.00 85.25 134 ALA A C 1
ATOM 1028 O O . ALA A 1 134 ? -15.436 2.953 8.664 1.00 85.25 134 ALA A O 1
ATOM 1029 N N . GLY A 1 135 ? -14.518 4.871 7.896 1.00 73.00 135 GLY A N 1
ATOM 1030 C CA . GLY A 1 135 ? -15.214 5.800 8.792 1.00 73.00 135 GLY A CA 1
ATOM 1031 C C . GLY A 1 135 ? -16.608 6.225 8.319 1.00 73.00 135 GLY A C 1
ATOM 1032 O O . GLY A 1 135 ? -17.315 6.884 9.080 1.00 73.00 135 GLY A O 1
ATOM 1033 N N . GLY A 1 136 ? -16.985 5.856 7.090 1.00 55.06 136 GLY A N 1
ATOM 1034 C CA . GLY A 1 136 ? -18.329 6.030 6.528 1.00 55.06 136 GLY A CA 1
ATOM 1035 C C . GLY A 1 136 ? -19.368 5.017 7.004 1.00 55.06 136 GLY A C 1
ATOM 1036 O O . GLY A 1 136 ? -19.041 3.819 7.231 1.00 55.06 136 GLY A O 1
#

pLDDT: mean 92.36, std 8.28, range [53.41, 98.75]

Solvent-accessible surface area (backbone atoms only — not comparable to full-atom values): 7516 Å² total; per-residue (Å²): 137,87,87,77,55,71,41,48,45,43,56,77,72,67,49,72,67,70,55,76,84,50,81,63,46,42,27,26,55,46,41,42,63,62,40,40,73,72,65,65,52,60,66,36,55,53,54,52,48,66,32,36,36,27,44,38,82,46,77,37,87,59,34,66,55,63,57,32,42,71,61,69,50,27,73,79,38,43,71,59,20,49,58,41,18,50,58,41,47,52,34,50,60,73,54,72,33,58,26,42,31,26,87,35,71,59,54,44,54,33,50,45,52,55,36,53,78,66,71,48,86,52,41,70,40,47,51,66,56,56,53,53,69,45,73,105